Protein AF-A0A0S7ENN6-F1 (afdb_monomer)

InterPro domains:
  IPR000433 Zinc finger, ZZ-type [PF00569] (109-145)
  IPR000433 Zinc finger, ZZ-type [PS01357] (112-139)
  IPR000433 Zinc finger, ZZ-type [PS50135] (107-148)
  IPR000433 Zinc finger, ZZ-type [SM00291] (106-148)
  IPR011992 EF-hand domain pair [SSF47473] (12-105)
  IPR015154 EF-hand domain, type 2 [PF09069] (13-101)
  IPR043145 Zinc finger, ZZ-type superfamily [G3DSA:3.30.60.90] (100-148)
  IPR050774 KCMF1 and Dystrophin [PTHR12268] (1-147)

Organism: NCBI:txid188132

Solvent-accessible surface area (backbone atoms only — not comparable to full-atom values): 8674 Å² total; per-residue (Å²): 110,72,61,58,53,46,70,70,47,97,65,58,67,69,60,36,49,51,54,45,45,68,73,24,34,50,97,86,53,37,56,37,64,71,48,47,46,54,47,44,60,56,57,24,47,58,49,33,76,72,72,38,30,94,74,25,40,74,52,101,52,50,63,51,68,61,43,70,92,62,88,76,44,39,68,66,60,50,49,54,44,68,67,34,91,80,30,39,70,60,55,43,62,57,64,46,53,52,51,50,64,70,27,52,84,38,76,41,95,44,60,21,69,77,85,61,40,68,50,33,57,32,55,75,47,67,50,92,82,51,85,90,42,31,30,32,44,70,47,47,76,71,61,60,74,78,63,131

Foldseek 3Di:
DVLQCLLPDLDDPLVSLVVLQVQQDDPVQWGDLVSVLVVLQVNLVVCVVVVNCVFQNDDPCQSCQQPPPDPTDGSVNSCCQCVDVQHRRNNNVSVVVSLQVVQQAPKDQPAAPPPRDRIEGGDKADDPPDDRHIHHPVCVVVPVVPDD

pLDDT: mean 92.54, std 7.33, range [54.19, 98.0]

Mean predicted aligned error: 4.66 Å

Secondary structure (DSSP, 8-state):
-HHHHHHHSSS-HHHHHHHHHHHHB-TTS-B-HHHHHHHHHHHTHHHHHTT-HHHH---TTHHHHHSTT-S---HHHHHHHHTSSSPPGGGTHHHHHHHHHHHTT-EE----TTT--S-EES-EEE-SSSSS-EEEHHHHHTTGGG--

Sequence (148 aa):
MKAMLATMCGGKIVDKLRYVFSQISDSSGLMVFAKFDQFLREVLKLPTAVFEGPSFGYTEHSVRMCFPQQKKIMLNTFLDVLMADPPPQCLVWLPLMHRLANVENVFHPVECSYCRSESMMGFRYRCQQCHGYQLCQSCFWRGHANGP

Radius of gyration: 18.62 Å; Cα contacts (8 Å, |Δi|>4): 177; chains: 1; bounding box: 48×32×46 Å

Structure (mmCIF, N/CA/C/O backbone):
data_AF-A0A0S7ENN6-F1
#
_entry.id   AF-A0A0S7ENN6-F1
#
loop_
_atom_site.group_PDB
_atom_site.id
_atom_site.type_symbol
_atom_site.label_atom_id
_atom_site.label_alt_id
_atom_site.label_comp_id
_atom_site.label_asym_id
_atom_site.label_entity_id
_atom_site.label_seq_id
_atom_site.pdbx_PDB_ins_code
_atom_site.Cartn_x
_atom_site.Cartn_y
_atom_site.Cartn_z
_atom_site.occupancy
_atom_site.B_iso_or_equiv
_atom_site.auth_seq_id
_atom_site.auth_comp_id
_atom_site.auth_asym_id
_atom_site.auth_atom_id
_atom_site.pdbx_PDB_model_num
ATOM 1 N N . MET A 1 1 ? -6.404 -14.641 11.410 1.00 54.62 1 MET A N 1
ATOM 2 C CA . MET A 1 1 ? -6.255 -15.503 10.211 1.00 54.62 1 MET A CA 1
ATOM 3 C C . MET A 1 1 ? -7.164 -15.083 9.047 1.00 54.62 1 MET A C 1
ATOM 5 O O . MET A 1 1 ? -6.630 -14.749 8.001 1.00 54.62 1 MET A O 1
ATOM 9 N N . LYS A 1 2 ? -8.500 -15.003 9.204 1.00 67.69 2 LYS A N 1
ATOM 10 C CA . LYS A 1 2 ? -9.419 -14.626 8.100 1.00 67.69 2 LYS A CA 1
ATOM 11 C C . LYS A 1 2 ? -9.151 -13.240 7.483 1.00 67.69 2 LYS A C 1
ATOM 13 O O . LYS A 1 2 ? -9.133 -13.119 6.266 1.00 67.69 2 LYS A O 1
ATOM 18 N N . ALA A 1 3 ? -8.904 -12.214 8.304 1.00 68.19 3 ALA A N 1
ATOM 19 C CA . ALA A 1 3 ? -8.592 -10.865 7.813 1.00 68.19 3 ALA A CA 1
ATOM 20 C C . ALA A 1 3 ? -7.256 -10.805 7.045 1.00 68.19 3 ALA A C 1
ATOM 22 O O . ALA A 1 3 ? -7.165 -10.113 6.044 1.00 68.19 3 ALA A O 1
ATOM 23 N N . MET A 1 4 ? -6.257 -11.596 7.452 1.00 75.38 4 MET A N 1
ATOM 24 C CA . MET A 1 4 ? -4.943 -11.654 6.794 1.00 75.38 4 MET A CA 1
ATOM 25 C C . MET A 1 4 ? -5.024 -12.233 5.382 1.00 75.38 4 MET A C 1
ATOM 27 O O . MET A 1 4 ? -4.455 -11.677 4.448 1.00 75.38 4 MET A O 1
ATOM 31 N N . LEU A 1 5 ? -5.770 -13.329 5.216 1.00 75.62 5 LEU A N 1
ATOM 32 C CA . LEU A 1 5 ? -5.996 -13.934 3.902 1.00 75.62 5 LEU A CA 1
ATOM 33 C C . LEU A 1 5 ? -6.786 -12.990 2.986 1.00 75.62 5 LEU A C 1
ATOM 35 O O . LEU A 1 5 ? -6.486 -12.891 1.799 1.00 75.62 5 LEU A O 1
ATOM 39 N N . ALA A 1 6 ? -7.750 -12.249 3.540 1.00 80.56 6 ALA A N 1
ATOM 40 C CA . ALA A 1 6 ? -8.492 -11.243 2.786 1.00 80.56 6 ALA A CA 1
ATOM 41 C C . ALA A 1 6 ? -7.598 -10.083 2.315 1.00 80.56 6 ALA A C 1
ATOM 43 O O . ALA A 1 6 ? -7.751 -9.618 1.188 1.00 80.56 6 ALA A O 1
ATOM 44 N N . THR A 1 7 ? -6.623 -9.654 3.122 1.00 81.50 7 THR A N 1
ATOM 45 C CA . THR A 1 7 ? -5.651 -8.621 2.730 1.00 81.50 7 THR A CA 1
ATOM 46 C C . THR A 1 7 ? -4.869 -9.017 1.466 1.00 81.50 7 THR A C 1
ATOM 48 O O . THR A 1 7 ? -4.664 -8.187 0.575 1.00 81.50 7 THR A O 1
ATOM 51 N N . MET A 1 8 ? -4.495 -10.296 1.338 1.00 82.50 8 MET A N 1
ATOM 52 C CA . MET A 1 8 ? -3.633 -10.790 0.253 1.00 82.50 8 MET A CA 1
ATOM 53 C C . MET A 1 8 ? -4.370 -11.427 -0.938 1.00 82.50 8 MET A C 1
ATOM 55 O O . MET A 1 8 ? -3.718 -11.881 -1.872 1.00 82.50 8 MET A O 1
ATOM 59 N N . CYS A 1 9 ? -5.705 -11.478 -0.951 1.00 87.38 9 CYS A N 1
ATOM 60 C CA . CYS A 1 9 ? -6.435 -12.111 -2.058 1.00 87.38 9 CYS A CA 1
ATOM 61 C C . CYS A 1 9 ? -6.373 -11.287 -3.366 1.00 87.38 9 CYS A C 1
ATOM 63 O O . CYS A 1 9 ? -5.983 -10.125 -3.359 1.00 87.38 9 CYS A O 1
ATOM 65 N N . GLY A 1 10 ? -6.802 -11.842 -4.502 1.00 85.56 10 GLY A N 1
ATOM 66 C CA . GLY A 1 10 ? -6.841 -11.129 -5.794 1.00 85.56 10 GLY A CA 1
ATOM 67 C C . GLY A 1 10 ? -8.003 -10.134 -5.972 1.00 85.56 10 GLY A C 1
ATOM 68 O O . GLY A 1 10 ? -8.270 -9.703 -7.087 1.00 85.56 10 GLY A O 1
ATOM 69 N N . GLY A 1 11 ? -8.751 -9.811 -4.910 1.00 88.69 11 GLY A N 1
ATOM 70 C CA . GLY A 1 11 ? -9.912 -8.913 -4.982 1.00 88.69 11 GLY A CA 1
ATOM 71 C C . GLY A 1 11 ? -9.545 -7.426 -5.054 1.00 88.69 11 GLY A C 1
ATOM 72 O O . GLY A 1 11 ? -8.439 -7.029 -4.683 1.00 88.69 11 GLY A O 1
ATOM 73 N N . LYS A 1 12 ? -10.507 -6.582 -5.455 1.00 91.88 12 LYS A N 1
ATOM 74 C CA . LYS A 1 12 ? -10.347 -5.118 -5.434 1.00 91.88 12 LYS A CA 1
ATOM 75 C C . LYS A 1 12 ? -10.034 -4.641 -4.015 1.00 91.88 12 LYS A C 1
ATOM 77 O O . LYS A 1 12 ? -10.683 -5.072 -3.061 1.00 91.88 12 LYS A O 1
ATOM 82 N N . ILE A 1 13 ? -9.103 -3.695 -3.879 1.00 92.69 13 ILE A N 1
ATOM 83 C CA . ILE A 1 13 ? -8.697 -3.158 -2.568 1.00 92.69 13 ILE A CA 1
ATOM 84 C C . ILE A 1 13 ? -9.883 -2.674 -1.723 1.00 92.69 13 ILE A C 1
ATOM 86 O O . ILE A 1 13 ? -9.958 -2.989 -0.540 1.00 92.69 13 ILE A O 1
ATOM 90 N N . VAL A 1 14 ? -10.856 -1.997 -2.336 1.00 94.38 14 VAL A N 1
ATOM 91 C CA . VAL A 1 14 ? -12.044 -1.482 -1.637 1.00 94.38 14 VAL A CA 1
ATOM 92 C C . VAL A 1 14 ? -12.858 -2.612 -1.006 1.00 94.38 14 VAL A C 1
ATOM 94 O O . VAL A 1 14 ? -13.309 -2.493 0.130 1.00 94.38 14 VAL A O 1
ATOM 97 N N . ASP A 1 15 ? -13.015 -3.732 -1.708 1.00 94.50 15 ASP A N 1
ATOM 98 C CA . ASP A 1 15 ? -13.814 -4.861 -1.229 1.00 94.50 15 ASP A CA 1
ATOM 99 C C . ASP A 1 15 ? -13.097 -5.606 -0.098 1.00 94.50 15 ASP A C 1
ATOM 101 O O . ASP A 1 15 ? -13.726 -5.999 0.887 1.00 94.50 15 ASP A O 1
ATOM 105 N N . LYS A 1 16 ? -11.763 -5.698 -0.169 1.00 94.06 16 LYS A N 1
ATOM 106 C CA . LYS A 1 16 ? -10.940 -6.192 0.944 1.00 94.06 16 LYS A CA 1
ATOM 107 C C . LYS A 1 16 ? -11.105 -5.324 2.186 1.00 94.06 16 LYS A C 1
ATOM 109 O O . LYS A 1 16 ? -11.318 -5.850 3.274 1.00 94.06 16 LYS A O 1
ATOM 114 N N . LEU A 1 17 ? -11.032 -4.002 2.026 1.00 94.88 17 LEU A N 1
ATOM 115 C CA . LEU A 1 17 ? -11.173 -3.051 3.128 1.00 94.88 17 LEU A CA 1
ATOM 116 C C . LEU A 1 17 ? -12.582 -3.083 3.733 1.00 94.88 17 LEU A C 1
ATOM 118 O O . LEU A 1 17 ? -12.708 -3.064 4.955 1.00 94.88 17 LEU A O 1
ATOM 122 N N . ARG A 1 18 ? -13.633 -3.228 2.914 1.00 96.44 18 ARG A N 1
ATOM 123 C CA . ARG A 1 18 ? -15.008 -3.456 3.396 1.00 96.44 18 ARG A CA 1
ATOM 124 C C . ARG A 1 18 ? -15.120 -4.729 4.225 1.00 96.44 18 ARG A C 1
ATOM 126 O O . ARG A 1 18 ? -15.717 -4.705 5.298 1.00 96.44 18 ARG A O 1
ATOM 133 N N . TYR A 1 19 ? -14.525 -5.823 3.754 1.00 95.38 19 TYR A N 1
ATOM 134 C CA . TYR A 1 19 ? -14.504 -7.075 4.503 1.00 95.38 19 TYR A CA 1
ATOM 135 C C . TYR A 1 19 ? -13.734 -6.935 5.823 1.00 95.38 19 TYR A C 1
ATOM 137 O O . TYR A 1 19 ? -14.231 -7.355 6.863 1.00 95.38 19 TYR A O 1
ATOM 145 N N . VAL A 1 20 ? -12.555 -6.301 5.814 1.00 95.50 20 VAL A N 1
ATOM 146 C CA . VAL A 1 20 ? -11.795 -6.012 7.043 1.00 95.50 20 VAL A CA 1
ATOM 147 C C . VAL A 1 20 ? -12.647 -5.198 8.013 1.00 95.50 20 VAL A C 1
ATOM 149 O O . VAL A 1 20 ? -12.768 -5.598 9.171 1.00 95.50 20 VAL A O 1
ATOM 152 N N . PHE A 1 21 ? -13.290 -4.125 7.539 1.00 97.12 21 PHE A N 1
ATOM 153 C CA . PHE A 1 21 ? -14.174 -3.291 8.352 1.00 97.12 21 PHE A CA 1
ATOM 154 C C . PHE A 1 21 ? -15.288 -4.119 9.004 1.00 97.12 21 PHE A C 1
ATOM 156 O O . PHE A 1 21 ? -15.511 -4.000 10.205 1.00 97.12 21 PHE A O 1
ATOM 163 N N . SER A 1 22 ? -15.907 -5.036 8.252 1.00 96.25 22 SER A N 1
ATOM 164 C CA . SER A 1 22 ? -16.960 -5.923 8.764 1.00 96.25 22 SER A CA 1
ATOM 165 C C . SER A 1 22 ? -16.486 -6.859 9.885 1.00 96.25 22 SER A C 1
ATOM 167 O O . SER A 1 22 ? -17.304 -7.336 10.668 1.00 96.25 22 SER A O 1
ATOM 169 N N . GLN A 1 23 ? -15.184 -7.161 9.964 1.00 96.06 23 GLN A N 1
ATOM 170 C CA . GLN A 1 23 ? -14.612 -7.970 11.046 1.00 96.06 23 GLN A CA 1
ATOM 171 C C . GLN A 1 23 ? -14.276 -7.131 12.288 1.00 96.06 23 GLN A C 1
ATOM 173 O O . GLN A 1 23 ? -14.296 -7.648 13.409 1.00 96.06 23 GLN A O 1
ATOM 178 N N . ILE A 1 24 ? -13.957 -5.847 12.101 1.00 96.81 24 ILE A N 1
ATOM 179 C CA . ILE A 1 24 ? -13.504 -4.947 13.172 1.00 96.81 24 ILE A CA 1
ATOM 180 C C . ILE A 1 24 ? -14.596 -4.001 13.684 1.00 96.81 24 ILE A C 1
ATOM 182 O O . ILE A 1 24 ? -14.359 -3.312 14.673 1.00 96.81 24 ILE A O 1
ATOM 186 N N . SER A 1 25 ? -15.777 -3.966 13.068 1.00 97.69 25 SER A N 1
ATOM 187 C CA . SER A 1 25 ? -16.912 -3.176 13.544 1.00 97.69 25 SER A CA 1
ATOM 188 C C . SER A 1 25 ? -17.765 -3.919 14.582 1.00 97.69 25 SER A C 1
ATOM 190 O O . SER A 1 25 ? -17.629 -5.132 14.801 1.00 97.69 25 SER A O 1
ATOM 192 N N . ASP A 1 26 ? -18.622 -3.169 15.267 1.00 97.25 26 ASP A N 1
ATOM 193 C CA . ASP A 1 26 ? -19.712 -3.688 16.092 1.00 97.25 26 ASP A CA 1
ATOM 194 C C . ASP A 1 26 ? -21.044 -3.722 15.313 1.00 97.25 26 ASP A C 1
ATOM 196 O O . ASP A 1 26 ? -21.102 -3.404 14.122 1.00 97.25 26 ASP A O 1
ATOM 200 N N . SER A 1 27 ? -22.126 -4.124 15.985 1.00 96.25 27 SER A N 1
ATOM 201 C CA . SER A 1 27 ? -23.475 -4.184 15.408 1.00 96.25 27 SER A CA 1
ATOM 202 C C . SER A 1 27 ? -24.081 -2.812 15.092 1.00 96.25 27 SER A C 1
ATOM 204 O O . SER A 1 27 ? -25.083 -2.752 14.388 1.00 96.25 27 SER A O 1
ATOM 206 N N . SER A 1 28 ? -23.498 -1.720 15.598 1.00 96.38 28 SER A N 1
ATOM 207 C CA . SER A 1 28 ? -23.918 -0.344 15.297 1.00 96.38 28 SER A CA 1
ATOM 208 C C . SER A 1 28 ? -23.231 0.230 14.051 1.00 96.38 28 SER A C 1
ATOM 210 O O . SER A 1 28 ? -23.519 1.356 13.651 1.00 96.38 28 SER A O 1
ATOM 212 N N . GLY A 1 29 ? -22.330 -0.535 13.422 1.00 96.62 29 GLY A N 1
ATOM 213 C CA . GLY A 1 29 ? -21.575 -0.097 12.248 1.00 96.62 29 GLY A CA 1
ATOM 214 C C . GLY A 1 29 ? -20.391 0.813 12.582 1.00 96.62 29 GLY A C 1
ATOM 215 O O . GLY A 1 29 ? -19.831 1.442 11.680 1.00 96.62 29 GLY A O 1
ATOM 216 N N . LEU A 1 30 ? -19.991 0.879 13.856 1.00 98.00 30 LEU A N 1
ATOM 217 C CA . LEU A 1 30 ? -18.818 1.621 14.305 1.00 98.00 30 LEU A CA 1
ATOM 218 C C . LEU A 1 30 ? -17.615 0.692 14.440 1.00 98.00 30 LEU A C 1
ATOM 220 O O . LEU A 1 30 ? -17.726 -0.443 14.904 1.00 98.00 30 LEU A O 1
ATOM 224 N N . MET A 1 31 ? -16.441 1.178 14.044 1.00 97.75 31 MET A N 1
ATOM 225 C CA . MET A 1 31 ? -15.186 0.461 14.244 1.00 97.75 31 MET A CA 1
ATOM 226 C C . MET A 1 31 ? -14.875 0.309 15.736 1.00 97.75 31 MET A C 1
ATOM 228 O O . MET A 1 31 ? -14.845 1.286 16.485 1.00 97.75 31 MET A O 1
ATOM 232 N N . VAL A 1 32 ? -14.537 -0.908 16.151 1.00 97.38 32 VAL A N 1
ATOM 233 C CA . VAL A 1 32 ? -14.024 -1.193 17.490 1.00 97.38 32 VAL A CA 1
ATOM 234 C C . VAL A 1 32 ? -12.505 -1.037 17.467 1.00 97.38 32 VAL A C 1
ATOM 236 O O . VAL A 1 32 ? -11.794 -1.880 16.919 1.00 97.38 32 VAL A O 1
ATOM 239 N N . PHE A 1 33 ? -11.988 0.024 18.091 1.00 96.12 33 PHE A N 1
ATOM 240 C CA . PHE A 1 33 ? -10.553 0.343 18.079 1.00 96.12 33 PHE A CA 1
ATOM 241 C C . PHE A 1 33 ? -9.655 -0.803 18.560 1.00 96.12 33 PHE A C 1
ATOM 243 O O . PHE A 1 33 ? -8.608 -1.023 17.966 1.00 96.12 33 PHE A O 1
ATOM 250 N N . ALA A 1 34 ? -10.074 -1.580 19.563 1.00 95.88 34 ALA A N 1
ATOM 251 C CA . ALA A 1 34 ? -9.317 -2.748 20.020 1.00 95.88 34 ALA A CA 1
ATOM 252 C C . ALA A 1 34 ? -9.187 -3.836 18.934 1.00 95.88 34 ALA A C 1
ATOM 254 O O . ALA A 1 34 ? -8.133 -4.451 18.789 1.00 95.88 34 ALA A O 1
ATOM 255 N N . LYS A 1 35 ? -10.235 -4.046 18.122 1.00 97.00 35 LYS A N 1
ATOM 256 C CA . LYS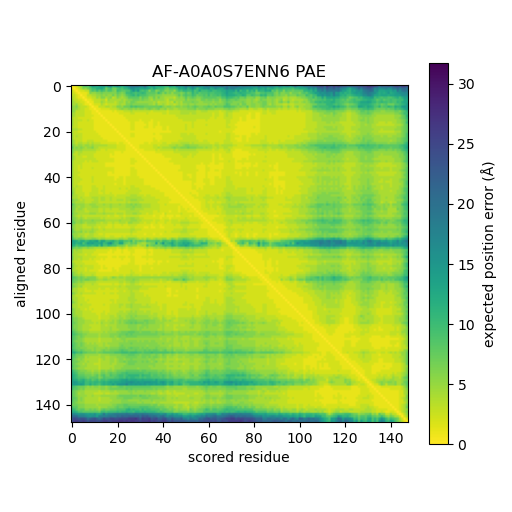 A 1 35 ? -10.185 -4.987 16.992 1.00 97.00 35 LYS A CA 1
ATOM 257 C C . LYS A 1 35 ? -9.318 -4.449 15.853 1.00 97.00 35 LYS A C 1
ATOM 259 O O . LYS A 1 35 ? -8.612 -5.223 15.213 1.00 97.00 35 LYS A O 1
ATOM 264 N N . PHE A 1 36 ? -9.356 -3.139 15.604 1.00 96.50 36 PHE A N 1
ATOM 265 C CA . PHE A 1 36 ? -8.477 -2.503 14.620 1.00 96.50 36 PHE A CA 1
ATOM 266 C C . PHE A 1 36 ? -7.004 -2.551 15.049 1.00 96.50 36 PHE A C 1
ATOM 268 O O . PHE A 1 36 ? -6.148 -2.866 14.230 1.00 96.50 36 PHE A O 1
ATOM 275 N N . ASP A 1 37 ? -6.712 -2.323 16.331 1.00 96.44 37 ASP A N 1
ATOM 276 C CA . ASP A 1 37 ? -5.369 -2.481 16.895 1.00 96.44 37 ASP A CA 1
ATOM 277 C C . ASP A 1 37 ? -4.837 -3.901 16.682 1.00 96.44 37 ASP A C 1
ATOM 279 O O . ASP A 1 37 ? -3.751 -4.092 16.135 1.00 96.44 37 ASP A O 1
ATOM 283 N N . GLN A 1 38 ? -5.652 -4.907 17.012 1.00 96.12 38 GLN A N 1
ATOM 284 C CA . GLN A 1 38 ? -5.315 -6.304 16.763 1.00 96.12 38 GLN A CA 1
ATOM 285 C C . GLN A 1 38 ? -5.102 -6.584 15.268 1.00 96.12 38 GLN A C 1
ATOM 287 O O . GLN A 1 38 ? -4.165 -7.290 14.902 1.00 96.12 38 GLN A O 1
ATOM 292 N N . PHE A 1 39 ? -5.936 -6.017 14.392 1.00 95.94 39 PHE A N 1
ATOM 293 C CA . PHE A 1 39 ? -5.738 -6.116 12.948 1.00 95.94 39 PHE A CA 1
ATOM 294 C C . PHE A 1 39 ? -4.386 -5.532 12.522 1.00 95.94 39 PHE A C 1
ATOM 296 O O . PHE A 1 39 ? -3.662 -6.203 11.791 1.00 95.94 39 PHE A O 1
ATOM 303 N N . LEU A 1 40 ? -4.010 -4.343 13.006 1.00 96.38 40 LEU A N 1
ATOM 304 C CA . LEU A 1 40 ? -2.710 -3.739 12.703 1.00 96.38 40 LEU A CA 1
ATOM 305 C C . LEU A 1 40 ? -1.552 -4.610 13.201 1.00 96.38 40 LEU A C 1
ATOM 307 O O . LEU A 1 40 ? -0.617 -4.870 12.446 1.00 96.38 40 LEU A O 1
ATOM 311 N N . ARG A 1 41 ? -1.631 -5.124 14.433 1.00 95.88 41 ARG A N 1
ATOM 312 C CA . ARG A 1 41 ? -0.609 -6.025 14.994 1.00 95.88 41 ARG A CA 1
ATOM 313 C C . ARG A 1 41 ? -0.386 -7.265 14.135 1.00 95.88 41 ARG A C 1
ATOM 315 O O . ARG A 1 41 ? 0.746 -7.719 14.023 1.00 95.88 41 ARG A O 1
ATOM 322 N N . GLU A 1 42 ? -1.434 -7.809 13.521 1.00 94.94 42 GLU A N 1
ATOM 323 C CA . GLU A 1 42 ? -1.307 -8.959 12.623 1.00 94.94 42 GLU A CA 1
ATOM 324 C C . GLU A 1 42 ? -0.857 -8.560 11.215 1.00 94.94 42 GLU A C 1
ATOM 326 O O . GLU A 1 42 ? 0.064 -9.168 10.672 1.00 94.94 42 GLU A O 1
ATOM 331 N N . VAL A 1 43 ? -1.469 -7.533 10.622 1.00 94.81 43 VAL A N 1
ATOM 332 C CA . VAL A 1 43 ? -1.230 -7.164 9.221 1.00 94.81 43 VAL A CA 1
ATOM 333 C C . VAL A 1 43 ? 0.184 -6.632 9.001 1.00 94.81 43 VAL A C 1
ATOM 335 O O . VAL A 1 43 ? 0.791 -6.925 7.974 1.00 94.81 43 VAL A O 1
ATOM 338 N N . LEU A 1 44 ? 0.750 -5.937 9.991 1.00 95.81 44 LEU A N 1
ATOM 339 C CA . LEU A 1 44 ? 2.104 -5.382 9.924 1.00 95.81 44 LEU A CA 1
ATOM 340 C C . LEU A 1 44 ? 3.202 -6.435 10.148 1.00 95.81 44 LEU A C 1
ATOM 342 O O . LEU A 1 44 ? 4.377 -6.163 9.891 1.00 95.81 44 LEU A O 1
ATOM 346 N N . LYS A 1 45 ? 2.848 -7.675 10.522 1.00 94.56 45 LYS A N 1
ATOM 347 C CA . LYS A 1 45 ? 3.795 -8.803 10.478 1.00 94.56 45 LYS A CA 1
ATOM 348 C C . LYS A 1 45 ? 4.198 -9.155 9.047 1.00 94.56 45 LYS A C 1
ATOM 350 O O . LYS A 1 45 ? 5.292 -9.669 8.862 1.00 94.56 45 LYS A O 1
ATOM 355 N N . LEU A 1 46 ? 3.359 -8.865 8.046 1.00 93.19 46 LEU A N 1
ATOM 356 C CA . LEU A 1 46 ? 3.661 -9.152 6.638 1.00 93.19 46 LEU A CA 1
ATOM 357 C C . LEU A 1 46 ? 4.864 -8.354 6.113 1.00 93.19 46 LEU A C 1
ATOM 359 O O . LEU A 1 46 ? 5.832 -8.992 5.708 1.00 93.19 46 LEU A O 1
ATOM 363 N N . PRO A 1 47 ? 4.879 -7.004 6.154 1.00 94.44 47 PRO A N 1
ATOM 364 C CA . PRO A 1 47 ? 6.073 -6.254 5.766 1.00 94.44 47 PRO A CA 1
ATOM 365 C C . PRO A 1 47 ? 7.265 -6.555 6.688 1.00 94.44 47 PRO A C 1
ATOM 367 O O . PRO A 1 47 ? 8.400 -6.646 6.231 1.00 94.44 47 PRO A O 1
ATOM 370 N N . THR A 1 48 ? 7.022 -6.802 7.980 1.00 94.88 48 THR A N 1
ATOM 371 C CA . THR A 1 48 ? 8.094 -7.176 8.918 1.00 94.88 48 THR A CA 1
ATOM 372 C C . THR A 1 48 ? 8.777 -8.491 8.523 1.00 94.88 48 THR A C 1
ATOM 374 O O . THR A 1 48 ? 9.995 -8.599 8.637 1.00 94.88 48 THR A O 1
ATOM 377 N N . ALA A 1 49 ? 8.027 -9.474 8.012 1.00 94.56 49 ALA A N 1
ATOM 378 C CA . ALA A 1 49 ? 8.562 -10.766 7.578 1.00 94.56 49 ALA A CA 1
ATOM 379 C C . ALA A 1 49 ? 9.493 -10.669 6.357 1.00 94.56 49 ALA A C 1
ATOM 381 O O . ALA A 1 49 ? 10.277 -11.584 6.122 1.00 94.56 49 ALA A O 1
ATOM 382 N N . VAL A 1 50 ? 9.432 -9.566 5.605 1.00 94.00 50 VAL A N 1
ATOM 383 C CA . VAL A 1 50 ? 10.340 -9.265 4.485 1.00 94.00 50 VAL A CA 1
ATOM 384 C C . VAL A 1 50 ? 11.355 -8.173 4.841 1.00 94.00 50 VAL A C 1
ATOM 386 O O . VAL A 1 50 ? 11.878 -7.503 3.962 1.00 94.00 50 VAL A O 1
ATOM 389 N N . PHE A 1 51 ? 11.649 -8.012 6.137 1.00 95.44 51 PHE A N 1
ATOM 390 C CA . PHE A 1 51 ? 12.628 -7.066 6.689 1.00 95.44 51 PHE A CA 1
ATOM 391 C C . PHE A 1 51 ? 12.292 -5.576 6.508 1.00 95.44 51 PHE A C 1
ATOM 393 O O . PHE A 1 51 ? 13.121 -4.720 6.798 1.00 95.44 51 PHE A O 1
ATOM 400 N N . GLU A 1 52 ? 11.045 -5.248 6.168 1.00 95.62 52 GLU A N 1
ATOM 401 C CA . GLU A 1 52 ? 10.551 -3.866 6.046 1.00 95.62 52 GLU A CA 1
A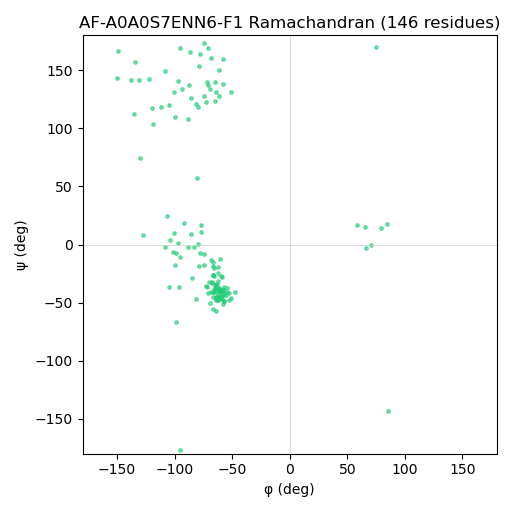TOM 402 C C . GLU A 1 52 ? 9.924 -3.347 7.362 1.00 95.62 52 GLU A C 1
ATOM 404 O O . GLU A 1 52 ? 9.165 -2.376 7.399 1.00 95.62 52 GLU A O 1
ATOM 409 N N . GLY A 1 53 ? 10.237 -4.008 8.483 1.00 93.62 53 GLY A N 1
ATOM 410 C CA . GLY A 1 53 ? 9.807 -3.622 9.831 1.00 93.62 53 GLY A CA 1
ATOM 411 C C . GLY A 1 53 ? 10.233 -2.206 10.256 1.00 93.62 53 GLY A C 1
ATOM 412 O O . GLY A 1 53 ? 9.415 -1.513 10.858 1.00 93.62 53 GLY A O 1
ATOM 413 N N . PRO A 1 54 ? 11.445 -1.714 9.925 1.00 94.12 54 PRO A N 1
ATOM 414 C CA . PRO A 1 54 ? 11.829 -0.332 10.224 1.00 94.12 54 PRO A CA 1
ATOM 415 C C . PRO A 1 54 ? 10.915 0.726 9.585 1.00 94.12 54 PRO A C 1
ATOM 417 O O . PRO A 1 54 ? 10.762 1.812 10.139 1.00 94.12 54 PRO A O 1
ATOM 420 N N . SER A 1 55 ? 10.290 0.413 8.445 1.00 92.75 55 SER A N 1
ATOM 421 C CA . SER A 1 55 ? 9.422 1.339 7.707 1.00 92.75 55 SER A CA 1
ATOM 422 C C . SER A 1 55 ? 7.935 1.161 8.017 1.00 92.75 55 SER A C 1
ATOM 424 O O . SER A 1 55 ? 7.203 2.152 8.062 1.00 92.75 55 SER A O 1
ATOM 426 N N . PHE A 1 56 ? 7.477 -0.078 8.230 1.00 94.75 56 PHE A N 1
ATOM 427 C CA . PHE A 1 56 ? 6.047 -0.406 8.361 1.00 94.75 56 PHE A CA 1
ATOM 428 C C . PHE A 1 56 ? 5.695 -1.200 9.625 1.00 94.75 56 PHE A C 1
ATOM 430 O O . PHE A 1 56 ? 4.572 -1.685 9.755 1.00 94.75 56 PHE A O 1
ATOM 437 N N . GLY A 1 57 ? 6.636 -1.371 10.551 1.00 94.12 57 GLY A N 1
ATOM 438 C CA . GLY A 1 57 ? 6.425 -2.114 11.788 1.00 94.12 57 GLY A CA 1
ATOM 439 C C . GLY A 1 57 ? 5.332 -1.505 12.665 1.00 94.12 57 GLY A C 1
ATOM 440 O O . GLY A 1 57 ? 5.090 -0.296 12.666 1.00 94.12 57 GLY A O 1
ATOM 441 N N . TYR A 1 58 ? 4.663 -2.361 13.436 1.00 96.62 58 TYR A N 1
ATOM 442 C CA . TYR A 1 58 ? 3.677 -1.911 14.411 1.00 96.62 58 TYR A CA 1
ATOM 443 C C . TYR A 1 58 ? 4.337 -1.086 15.524 1.00 96.62 58 TYR A C 1
ATOM 445 O O . TYR A 1 58 ? 5.386 -1.450 16.054 1.00 96.62 58 TYR A O 1
ATOM 453 N N . THR A 1 59 ? 3.659 -0.016 15.934 1.00 95.38 59 THR A N 1
ATOM 454 C CA . THR A 1 59 ? 3.988 0.787 17.117 1.00 95.38 59 THR A CA 1
ATOM 455 C C . THR A 1 59 ? 2.727 1.066 17.929 1.00 95.38 59 THR A C 1
ATOM 457 O O . THR A 1 59 ? 1.630 1.125 17.375 1.00 95.38 59 THR A O 1
ATOM 460 N N . GLU A 1 60 ? 2.877 1.361 19.221 1.00 92.25 60 GLU A N 1
ATOM 461 C CA . GLU A 1 60 ? 1.760 1.731 20.114 1.00 92.25 60 GLU A CA 1
ATOM 462 C C . GLU A 1 60 ? 1.003 3.002 19.659 1.00 92.25 60 GLU A C 1
ATOM 464 O O . GLU A 1 60 ? -0.090 3.313 20.132 1.00 92.25 60 GLU A O 1
ATOM 469 N N . HIS A 1 61 ? 1.556 3.752 18.700 1.00 92.94 61 HIS A N 1
ATOM 470 C CA . HIS A 1 61 ? 0.924 4.928 18.106 1.00 92.94 61 HIS A CA 1
ATOM 471 C C . HIS A 1 61 ? 0.238 4.649 16.762 1.00 92.94 61 HIS A C 1
ATOM 473 O O . HIS A 1 61 ? -0.470 5.524 16.266 1.00 92.94 61 HIS A O 1
ATOM 479 N N . SER A 1 62 ? 0.381 3.451 16.184 1.00 94.38 62 SER A N 1
ATOM 480 C CA . SER A 1 62 ? -0.094 3.128 14.827 1.00 94.38 62 SER A CA 1
ATOM 481 C C . SER A 1 62 ? -1.595 3.375 14.641 1.00 94.38 62 SER A C 1
ATOM 483 O O . SER A 1 62 ? -2.007 3.969 13.645 1.00 94.38 62 SER A O 1
ATOM 485 N N . VAL A 1 63 ? -2.416 3.017 15.634 1.00 94.75 63 VAL A N 1
ATOM 486 C CA . VAL A 1 63 ? -3.864 3.293 15.617 1.00 94.75 63 VAL A CA 1
ATOM 487 C C . VAL A 1 63 ? -4.150 4.797 15.588 1.00 94.75 63 VAL A C 1
ATOM 489 O O . VAL A 1 63 ? -4.957 5.261 14.783 1.00 94.75 63 VAL A O 1
ATOM 492 N N . ARG A 1 64 ? -3.470 5.569 16.446 1.00 93.06 64 ARG A N 1
ATOM 493 C CA . ARG A 1 64 ? -3.657 7.026 16.550 1.00 93.06 64 ARG A CA 1
ATOM 494 C C . ARG A 1 64 ? -3.167 7.763 15.306 1.00 93.06 64 ARG A C 1
ATOM 496 O O . ARG A 1 64 ? -3.741 8.788 14.965 1.00 93.06 64 ARG A O 1
ATOM 503 N N . MET A 1 65 ? -2.134 7.246 14.644 1.00 92.81 65 MET A N 1
ATOM 504 C CA . MET A 1 65 ? -1.623 7.796 13.385 1.00 92.81 65 MET A CA 1
ATOM 505 C C . MET A 1 65 ? -2.592 7.573 12.220 1.00 92.81 65 MET A C 1
ATOM 507 O O . MET A 1 65 ? -2.680 8.428 11.348 1.00 92.81 65 MET A O 1
ATOM 511 N N . CYS A 1 66 ? -3.350 6.470 12.214 1.00 94.81 66 CYS A N 1
ATOM 512 C CA . CYS A 1 66 ? -4.389 6.252 11.203 1.00 94.81 66 CYS A CA 1
ATOM 513 C C . CYS A 1 66 ? -5.592 7.184 11.413 1.00 94.81 66 CYS A C 1
ATOM 515 O O . CYS A 1 66 ? -6.122 7.729 10.453 1.00 94.81 66 CYS A O 1
ATOM 517 N N . PHE A 1 67 ? -6.021 7.377 12.663 1.00 94.94 67 PHE A N 1
ATOM 518 C CA . PHE A 1 67 ? -7.226 8.145 12.993 1.00 94.94 67 PHE A CA 1
ATOM 519 C C . PHE A 1 67 ? -6.940 9.196 14.078 1.00 94.94 67 PHE A C 1
ATOM 521 O O . PHE A 1 67 ? -7.337 9.018 15.237 1.00 94.94 67 PHE A O 1
ATOM 528 N N . PRO A 1 68 ? -6.251 10.303 13.742 1.00 88.19 68 PRO A N 1
ATOM 529 C CA . PRO A 1 68 ? -5.966 11.354 14.706 1.00 88.19 68 PRO A CA 1
ATOM 530 C C . PRO A 1 68 ? -7.276 12.004 15.167 1.00 88.19 68 PRO A C 1
ATOM 532 O O . PRO A 1 68 ? -8.063 12.497 14.366 1.00 88.19 68 PRO A O 1
ATOM 535 N N . GLN A 1 69 ? -7.515 11.996 16.481 1.00 82.81 69 GLN A N 1
ATOM 536 C CA . GLN A 1 69 ? -8.636 12.673 17.158 1.00 82.81 69 GLN A CA 1
ATOM 537 C C . GLN A 1 69 ? -10.054 12.144 16.860 1.00 82.81 69 GLN A C 1
ATOM 539 O O . GLN A 1 69 ? -11.013 12.595 17.492 1.00 82.81 69 GLN A O 1
ATOM 544 N N . GLN A 1 70 ? -10.221 11.153 15.983 1.00 82.69 70 GLN A N 1
ATOM 545 C CA . GLN A 1 70 ? -11.537 10.597 15.685 1.00 82.69 70 GLN A CA 1
ATOM 546 C C . GLN A 1 70 ? -11.938 9.496 16.670 1.00 82.69 70 GLN A C 1
ATOM 548 O O . GLN A 1 70 ? -11.226 8.517 16.866 1.00 82.69 70 GLN A O 1
ATOM 553 N N . LYS A 1 71 ? -13.119 9.648 17.281 1.00 84.62 71 LYS A N 1
ATOM 554 C CA . LYS A 1 71 ? -13.659 8.695 18.269 1.00 84.62 71 LYS A CA 1
ATOM 555 C C . LYS A 1 71 ? -14.687 7.719 17.696 1.00 84.62 71 LYS A C 1
ATOM 557 O O . LYS A 1 71 ? -14.986 6.717 18.336 1.00 84.62 71 LYS A O 1
ATOM 562 N N . LYS A 1 72 ? -15.257 8.018 16.527 1.00 94.25 72 LYS A N 1
ATOM 563 C CA . LYS A 1 72 ? -16.286 7.206 15.867 1.00 94.25 72 LYS A CA 1
ATOM 564 C C . LYS A 1 72 ? -15.937 7.085 14.391 1.00 94.25 72 LYS A C 1
ATOM 566 O O . LYS A 1 72 ? -15.983 8.084 13.683 1.00 94.25 72 LYS A O 1
ATOM 571 N N . ILE A 1 73 ? -15.589 5.878 13.954 1.00 97.62 73 ILE A N 1
ATOM 572 C CA . ILE A 1 73 ? -15.226 5.590 12.564 1.00 97.62 73 ILE A CA 1
ATOM 573 C C . ILE A 1 73 ? -16.310 4.704 11.959 1.00 97.62 73 ILE A C 1
ATOM 575 O O . ILE A 1 73 ? -16.530 3.589 12.431 1.00 97.62 73 ILE A O 1
ATOM 579 N N . MET A 1 74 ? -16.973 5.208 10.921 1.00 97.75 74 MET A N 1
ATOM 580 C CA . MET A 1 74 ? -17.879 4.431 10.071 1.00 97.75 74 MET A CA 1
ATOM 581 C C . MET A 1 74 ? -17.132 3.922 8.836 1.00 97.75 74 MET A C 1
ATOM 583 O O . MET A 1 74 ? -16.024 4.375 8.544 1.00 97.75 74 MET A O 1
ATOM 587 N N . LEU A 1 75 ? -17.758 3.017 8.080 1.00 97.88 75 LEU A N 1
ATOM 588 C CA . LEU A 1 75 ? -17.147 2.395 6.903 1.00 97.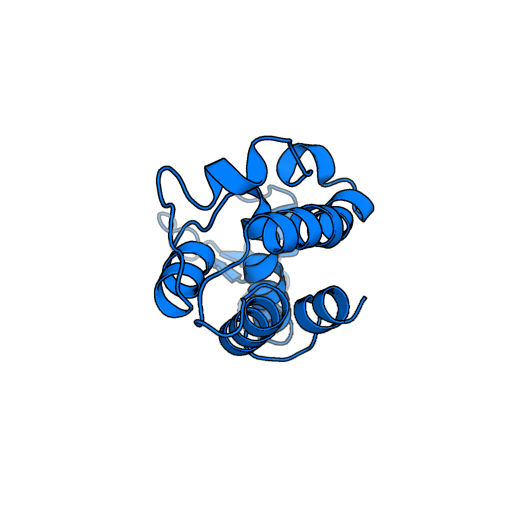88 75 LEU A CA 1
ATOM 589 C C . LEU A 1 75 ? -16.588 3.419 5.907 1.00 97.88 75 LEU A C 1
ATOM 591 O O . LEU A 1 75 ? -15.455 3.273 5.467 1.00 97.88 75 LEU A O 1
ATOM 595 N N . ASN A 1 76 ? -17.356 4.455 5.563 1.00 97.00 76 ASN A N 1
ATOM 596 C CA . ASN A 1 76 ? -16.910 5.439 4.573 1.00 97.00 76 ASN A CA 1
ATOM 597 C C . ASN A 1 76 ? -15.675 6.196 5.067 1.00 97.00 76 ASN A C 1
ATOM 599 O O . ASN A 1 76 ? -14.678 6.228 4.366 1.00 97.00 76 ASN A O 1
ATOM 603 N N . THR A 1 77 ? -15.677 6.661 6.319 1.00 96.75 77 THR A N 1
ATOM 60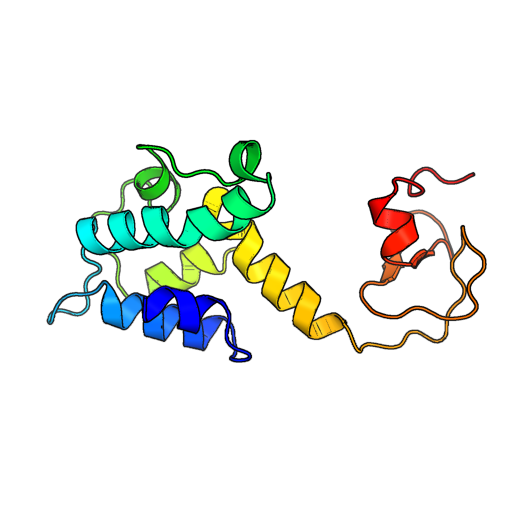4 C CA . THR A 1 77 ? -14.512 7.319 6.928 1.00 96.75 77 THR A CA 1
ATOM 605 C C . THR A 1 77 ? -13.286 6.406 6.977 1.00 96.75 77 THR A C 1
ATOM 607 O O . THR A 1 77 ? -12.167 6.856 6.753 1.00 96.75 77 THR A O 1
ATOM 610 N N . PHE A 1 78 ? -13.480 5.113 7.251 1.00 97.12 78 PHE A N 1
ATOM 611 C CA . PHE A 1 78 ? -12.404 4.125 7.198 1.00 97.12 78 PHE A CA 1
ATOM 612 C C . PHE A 1 78 ? -11.823 3.993 5.785 1.00 97.12 78 PHE A C 1
ATOM 614 O O . PHE A 1 78 ? -10.604 4.020 5.623 1.00 97.12 78 PHE A O 1
ATOM 621 N N . LEU A 1 79 ? -12.680 3.872 4.767 1.00 96.69 79 LEU A N 1
ATOM 622 C CA . LEU A 1 79 ? -12.251 3.783 3.371 1.00 96.69 79 LEU A CA 1
ATOM 623 C C . LEU A 1 79 ? -11.545 5.064 2.919 1.00 96.69 79 LEU A C 1
ATOM 625 O O . LEU A 1 79 ? -10.466 4.964 2.346 1.00 96.69 79 LEU A O 1
ATOM 629 N N . ASP A 1 80 ? -12.099 6.235 3.235 1.00 95.56 80 ASP A N 1
ATOM 630 C CA . ASP A 1 80 ? -11.529 7.538 2.878 1.00 95.56 80 ASP A CA 1
ATOM 631 C C . ASP A 1 80 ? -10.108 7.693 3.431 1.00 95.56 80 ASP A C 1
ATOM 633 O O . ASP A 1 80 ? -9.206 8.120 2.716 1.00 95.56 80 ASP A O 1
ATOM 637 N N . VAL A 1 81 ? -9.880 7.286 4.685 1.00 95.50 81 VAL A N 1
ATOM 638 C CA . VAL A 1 81 ? -8.551 7.342 5.311 1.00 95.50 81 VAL A CA 1
ATOM 639 C C . VAL A 1 81 ? -7.592 6.328 4.688 1.00 95.50 81 VAL A C 1
ATOM 641 O O . VAL A 1 81 ? -6.475 6.685 4.325 1.00 95.50 81 VAL A O 1
ATOM 644 N N . LEU A 1 82 ? -7.985 5.057 4.559 1.00 94.44 82 LEU A N 1
ATOM 645 C CA . LEU A 1 82 ? -7.074 4.007 4.078 1.00 94.44 82 LEU A CA 1
ATOM 646 C C . LEU A 1 82 ? -6.807 4.077 2.568 1.00 94.44 82 LEU A C 1
ATOM 648 O O . LEU A 1 82 ? -5.841 3.475 2.095 1.00 94.44 82 LEU A O 1
ATOM 652 N N . MET A 1 83 ? -7.654 4.781 1.819 1.00 93.31 83 MET A N 1
ATOM 653 C CA . MET A 1 83 ? -7.498 5.024 0.386 1.00 93.31 83 MET A CA 1
ATOM 654 C C . MET A 1 83 ? -7.024 6.443 0.054 1.00 93.31 83 MET A C 1
ATOM 656 O O . MET A 1 83 ? -6.932 6.772 -1.129 1.00 93.31 83 MET A O 1
ATOM 660 N N . ALA A 1 84 ? -6.726 7.272 1.059 1.00 93.81 84 ALA A N 1
ATOM 661 C CA . ALA A 1 84 ? -6.134 8.586 0.847 1.00 93.81 84 ALA A CA 1
ATOM 662 C C . ALA A 1 84 ? -4.802 8.482 0.084 1.00 93.81 84 ALA A C 1
ATOM 664 O O . ALA A 1 84 ? -4.154 7.433 0.073 1.00 93.81 84 ALA A O 1
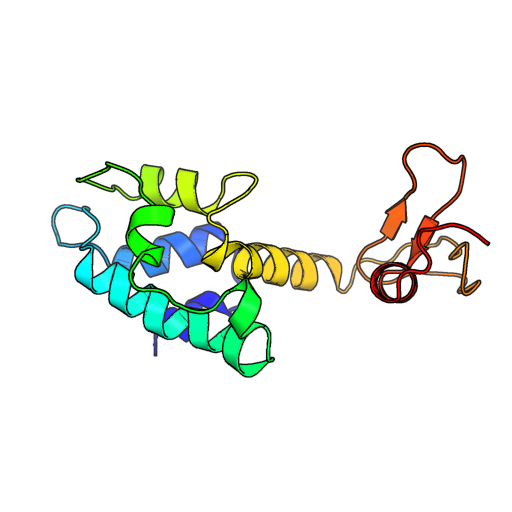ATOM 665 N N . ASP A 1 85 ? -4.383 9.588 -0.531 1.00 91.25 85 ASP A N 1
ATOM 666 C CA . ASP A 1 85 ? -3.077 9.705 -1.176 1.00 91.25 85 ASP A CA 1
ATOM 667 C C . ASP A 1 85 ? -2.257 10.823 -0.499 1.00 91.25 85 ASP A C 1
ATOM 669 O O . ASP A 1 85 ? -2.559 12.002 -0.710 1.00 91.25 85 ASP A O 1
ATOM 673 N N . PRO A 1 86 ? -1.258 10.493 0.347 1.00 89.25 86 PRO A N 1
ATOM 674 C CA . PRO A 1 86 ? -0.869 9.145 0.771 1.00 89.25 86 PRO A CA 1
ATOM 675 C C . PRO A 1 86 ? -1.788 8.564 1.872 1.00 89.25 86 PRO A C 1
ATOM 677 O O . PRO A 1 86 ? -2.346 9.314 2.678 1.00 89.25 86 PRO A O 1
ATOM 680 N N . PRO A 1 87 ? -1.908 7.225 1.971 1.00 93.38 87 PRO A N 1
ATOM 681 C CA . PRO A 1 87 ? -2.601 6.559 3.075 1.00 93.38 87 PRO A CA 1
ATOM 682 C C . PRO A 1 87 ? -1.743 6.601 4.357 1.00 93.38 87 PRO A C 1
ATOM 684 O O . PRO A 1 87 ? -0.571 6.988 4.299 1.00 93.38 87 PRO A O 1
ATOM 687 N N . PRO A 1 88 ? -2.258 6.150 5.521 1.00 94.88 88 PRO A N 1
ATOM 688 C CA . PRO A 1 88 ? -1.453 6.024 6.732 1.00 94.88 88 PRO A CA 1
ATOM 689 C C . PRO A 1 88 ? -0.156 5.247 6.483 1.00 94.88 88 PRO A C 1
ATOM 691 O O . PRO A 1 88 ? -0.180 4.154 5.914 1.00 94.88 88 PRO A O 1
ATOM 694 N N . GLN A 1 89 ? 0.970 5.795 6.948 1.00 92.75 89 GLN A N 1
ATOM 695 C CA . GLN A 1 89 ? 2.310 5.304 6.606 1.00 92.75 89 GLN A CA 1
ATOM 696 C C . GLN A 1 89 ? 2.505 3.810 6.892 1.00 92.75 89 GLN A C 1
ATOM 698 O O . GLN A 1 89 ? 3.076 3.099 6.073 1.00 92.75 89 GLN A O 1
ATOM 703 N N . CYS A 1 90 ? 1.991 3.297 8.013 1.00 94.06 90 CYS A N 1
ATOM 704 C CA . CYS A 1 90 ? 2.116 1.875 8.345 1.00 94.06 90 CYS A CA 1
ATOM 705 C C . CYS A 1 90 ? 1.350 0.952 7.379 1.00 94.06 90 CYS A C 1
ATOM 707 O O . CYS A 1 90 ? 1.668 -0.228 7.279 1.00 94.06 90 CYS A O 1
ATOM 709 N N . LEU A 1 91 ? 0.364 1.466 6.639 1.00 94.50 91 LEU A N 1
ATOM 710 C CA . LEU A 1 91 ? -0.471 0.699 5.715 1.00 94.50 91 LEU A CA 1
ATOM 711 C C . LEU A 1 91 ? -0.182 0.979 4.238 1.00 94.50 91 LEU A C 1
ATOM 713 O O . LEU A 1 91 ? -0.781 0.319 3.395 1.00 94.50 91 LEU A O 1
ATOM 717 N N . VAL A 1 92 ? 0.740 1.886 3.894 1.00 94.50 92 VAL A N 1
ATOM 718 C CA . VAL A 1 92 ? 1.042 2.254 2.493 1.00 94.50 92 VAL A CA 1
ATOM 719 C C . VAL A 1 92 ? 1.517 1.076 1.631 1.00 94.50 92 VAL A C 1
ATOM 721 O O . VAL A 1 92 ? 1.275 1.047 0.421 1.00 94.50 92 VAL A O 1
ATOM 724 N N . TRP A 1 93 ? 2.130 0.062 2.247 1.00 93.62 93 TRP A N 1
ATOM 725 C CA . TRP A 1 93 ? 2.557 -1.158 1.561 1.00 93.62 93 TRP A CA 1
ATOM 726 C C . TRP A 1 93 ? 1.371 -1.934 0.969 1.00 93.62 93 TRP A C 1
ATOM 728 O O . TRP A 1 93 ? 1.511 -2.557 -0.079 1.00 93.62 93 TRP A O 1
ATOM 738 N N . LEU A 1 94 ? 0.185 -1.877 1.582 1.00 92.19 94 LEU A N 1
ATOM 739 C CA . LEU A 1 94 ? -0.980 -2.639 1.135 1.00 92.19 94 LEU A CA 1
ATOM 740 C C . LEU A 1 94 ? -1.505 -2.182 -0.244 1.00 92.19 94 LEU A C 1
ATOM 742 O O . LEU A 1 94 ? -1.584 -3.012 -1.157 1.00 92.19 94 LEU A O 1
ATOM 746 N N . PRO A 1 95 ? -1.836 -0.892 -0.466 1.00 92.19 95 PRO A N 1
ATOM 747 C CA . PRO A 1 95 ? -2.187 -0.414 -1.797 1.00 92.19 95 PRO A CA 1
ATOM 748 C C . PRO A 1 95 ? -0.998 -0.478 -2.764 1.00 92.19 95 PRO A C 1
ATOM 750 O O . PRO A 1 95 ? -1.212 -0.636 -3.964 1.00 92.19 95 PRO A O 1
ATOM 753 N N . LEU A 1 96 ? 0.252 -0.398 -2.291 1.00 91.25 96 LEU A N 1
ATOM 754 C CA . LEU A 1 96 ? 1.422 -0.618 -3.146 1.00 91.25 96 LEU A CA 1
ATOM 755 C C . LEU A 1 96 ? 1.467 -2.052 -3.696 1.00 91.25 96 LEU A C 1
ATOM 757 O O . LEU A 1 96 ? 1.587 -2.217 -4.907 1.00 91.25 96 LEU A O 1
ATOM 761 N N . MET A 1 97 ? 1.280 -3.069 -2.852 1.00 91.38 97 MET A N 1
ATOM 762 C CA . MET A 1 97 ? 1.220 -4.474 -3.274 1.00 91.38 97 MET A CA 1
ATOM 763 C C . MET A 1 97 ? 0.083 -4.728 -4.264 1.00 91.38 97 MET A C 1
ATOM 765 O O . MET A 1 97 ? 0.268 -5.432 -5.254 1.00 91.38 97 MET A O 1
ATOM 769 N N . HIS A 1 98 ? -1.082 -4.111 -4.054 1.00 92.00 98 HIS A N 1
ATOM 770 C CA . HIS A 1 98 ? -2.179 -4.202 -5.018 1.00 92.00 98 HIS A CA 1
ATOM 771 C C . HIS A 1 98 ? -1.818 -3.551 -6.361 1.00 92.00 98 HIS A C 1
ATOM 773 O O . HIS A 1 98 ? -2.163 -4.078 -7.418 1.00 92.00 98 HIS A O 1
ATOM 779 N N . ARG A 1 99 ? -1.133 -2.401 -6.352 1.00 91.75 99 ARG A N 1
ATOM 780 C CA . ARG A 1 99 ? -0.679 -1.756 -7.591 1.00 91.75 99 ARG A CA 1
ATOM 781 C C . ARG A 1 99 ? 0.365 -2.606 -8.315 1.00 91.75 99 ARG A C 1
ATOM 783 O O . ARG A 1 99 ? 0.257 -2.740 -9.525 1.00 91.75 99 ARG A O 1
ATOM 790 N N . LEU A 1 100 ? 1.303 -3.213 -7.584 1.00 92.44 100 LEU A N 1
ATOM 791 C CA . LEU A 1 100 ? 2.299 -4.142 -8.128 1.00 92.44 100 LEU A CA 1
ATOM 792 C C . LEU A 1 100 ? 1.639 -5.331 -8.831 1.00 92.44 100 LEU A C 1
ATOM 794 O O . LEU A 1 100 ? 1.928 -5.578 -9.997 1.00 92.44 100 LEU A O 1
ATOM 798 N N . ALA A 1 101 ? 0.698 -6.000 -8.161 1.00 92.19 101 ALA A N 1
ATOM 799 C CA . ALA A 1 101 ? -0.040 -7.121 -8.743 1.00 92.19 101 ALA A CA 1
ATOM 800 C C . ALA A 1 101 ? -0.847 -6.707 -9.988 1.00 92.19 101 ALA A C 1
ATOM 802 O O . ALA A 1 101 ? -0.885 -7.429 -10.979 1.00 92.19 101 ALA A O 1
ATOM 803 N N . ASN A 1 102 ? -1.460 -5.518 -9.972 1.00 91.44 102 ASN A N 1
ATOM 804 C CA . ASN A 1 102 ? -2.229 -5.017 -11.114 1.00 91.44 102 ASN A CA 1
ATOM 805 C C . ASN A 1 102 ? -1.374 -4.778 -12.364 1.00 91.44 102 ASN A C 1
ATOM 807 O O . ASN A 1 102 ? -1.881 -4.922 -13.475 1.00 91.44 102 ASN A O 1
ATOM 811 N N . VAL A 1 103 ? -0.121 -4.346 -12.195 1.00 94.31 103 VAL A N 1
ATOM 812 C CA . VAL A 1 10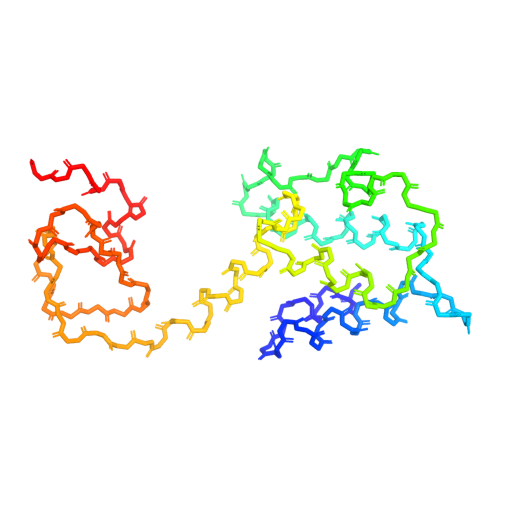3 ? 0.749 -4.003 -13.329 1.00 94.31 103 VAL A CA 1
ATOM 813 C C . VAL A 1 103 ? 1.661 -5.143 -13.758 1.00 94.31 103 VAL A C 1
ATOM 815 O O . VAL A 1 103 ? 2.258 -5.036 -14.821 1.00 94.31 103 VAL A O 1
ATOM 818 N N . GLU A 1 104 ? 1.764 -6.222 -12.979 1.00 93.56 104 GLU A N 1
ATOM 819 C CA . GLU A 1 104 ? 2.704 -7.332 -13.198 1.00 93.56 104 GLU A CA 1
ATOM 820 C C . GLU A 1 104 ? 2.710 -7.846 -14.647 1.00 93.56 104 GLU A C 1
ATOM 822 O O . GLU A 1 104 ? 3.771 -8.060 -15.227 1.00 93.56 104 GLU A O 1
ATOM 827 N N . ASN A 1 105 ? 1.527 -7.952 -15.258 1.00 94.69 105 ASN A N 1
ATOM 828 C CA . ASN A 1 105 ? 1.346 -8.456 -16.621 1.00 94.69 105 ASN A CA 1
ATOM 829 C C . ASN A 1 105 ? 1.156 -7.353 -17.680 1.00 94.69 105 ASN A C 1
ATOM 831 O O . ASN A 1 105 ? 0.789 -7.642 -18.819 1.00 94.69 105 ASN A O 1
ATOM 835 N N . VAL A 1 106 ? 1.370 -6.083 -17.328 1.00 96.94 106 VAL A N 1
ATOM 836 C CA . VAL A 1 106 ? 1.259 -4.963 -18.272 1.00 96.94 106 VAL A CA 1
ATOM 837 C C . VAL A 1 106 ? 2.531 -4.882 -19.107 1.00 96.94 106 VAL A C 1
ATOM 839 O O . VAL A 1 106 ? 3.614 -4.644 -18.576 1.00 96.94 106 VAL A O 1
ATOM 842 N N . PHE A 1 107 ? 2.369 -5.043 -20.419 1.00 97.44 107 PHE A N 1
ATOM 843 C CA . PHE A 1 107 ? 3.441 -4.971 -21.404 1.00 97.44 107 PHE A CA 1
ATOM 844 C C . PHE A 1 107 ? 3.570 -3.565 -21.997 1.00 97.44 107 PHE A C 1
ATOM 846 O O . PHE A 1 107 ? 2.583 -2.969 -22.435 1.00 97.44 107 PHE A O 1
ATOM 853 N N . HIS A 1 108 ? 4.802 -3.064 -22.075 1.00 97.38 108 HIS A N 1
ATOM 854 C CA . HIS A 1 108 ? 5.140 -1.813 -22.750 1.00 97.38 108 HIS A CA 1
ATOM 855 C C . HIS A 1 108 ? 6.140 -2.094 -23.884 1.00 97.38 108 HIS A C 1
ATOM 857 O O . HIS A 1 108 ? 7.265 -2.511 -23.591 1.00 97.38 108 HIS A O 1
ATOM 863 N N . PRO A 1 109 ? 5.787 -1.831 -25.159 1.00 97.25 109 PRO A N 1
ATOM 864 C CA . PRO A 1 109 ? 6.673 -2.025 -26.312 1.00 97.25 109 PRO A CA 1
ATOM 865 C C . PRO A 1 109 ? 7.647 -0.847 -26.456 1.00 97.25 109 PRO A C 1
ATOM 867 O O . PRO A 1 109 ? 7.630 -0.120 -27.449 1.00 97.25 109 PRO A O 1
ATOM 870 N N . VAL A 1 110 ? 8.422 -0.574 -25.408 1.00 96.12 110 VAL A N 1
ATOM 871 C CA . VAL A 1 110 ? 9.349 0.558 -25.365 1.00 96.12 110 VAL A CA 1
ATOM 872 C C . VAL A 1 110 ? 10.674 0.152 -24.731 1.00 96.12 110 VAL A C 1
ATOM 874 O O . VAL A 1 110 ? 10.698 -0.566 -23.732 1.00 96.12 110 VAL A O 1
ATOM 877 N N . GLU A 1 111 ? 11.771 0.674 -25.279 1.00 97.19 111 GLU A N 1
ATOM 878 C CA . GLU A 1 111 ? 13.115 0.375 -24.791 1.00 97.19 111 GLU A CA 1
ATOM 879 C C . GLU A 1 111 ? 13.398 1.050 -23.437 1.00 97.19 111 GLU A C 1
ATOM 881 O O . GLU A 1 111 ? 13.047 2.217 -23.212 1.00 97.19 111 GLU A O 1
ATOM 886 N N . CYS A 1 112 ? 14.070 0.328 -22.536 1.00 97.12 112 CYS A N 1
ATOM 887 C CA . CYS A 1 112 ? 14.655 0.897 -21.323 1.00 97.12 112 CYS A CA 1
ATOM 888 C C . CYS A 1 112 ? 15.891 1.741 -21.633 1.00 97.12 112 CYS A C 1
ATOM 890 O O . CYS A 1 112 ? 16.891 1.218 -22.121 1.00 97.12 112 CYS A O 1
ATOM 892 N N . SER A 1 113 ? 15.880 3.015 -21.230 1.00 95.88 113 SER A N 1
ATOM 893 C CA . SER A 1 113 ? 16.999 3.938 -21.452 1.00 95.88 113 SER A CA 1
ATOM 894 C C . SER A 1 113 ? 18.303 3.515 -20.758 1.00 95.88 113 SER A C 1
ATOM 896 O O . SER A 1 113 ? 19.362 3.994 -21.149 1.00 95.88 113 SER A O 1
ATOM 898 N N . TYR A 1 114 ? 18.243 2.633 -19.748 1.00 95.88 114 TYR A N 1
ATOM 899 C CA . TYR A 1 114 ? 19.425 2.115 -19.046 1.00 95.88 114 TYR A CA 1
ATOM 900 C C . TYR A 1 114 ? 19.856 0.729 -19.548 1.00 95.88 114 TYR A C 1
ATOM 902 O O . TYR A 1 114 ? 20.915 0.598 -20.150 1.00 95.88 114 TYR A O 1
ATOM 910 N N . CYS A 1 115 ? 19.048 -0.317 -19.325 1.00 96.31 115 CYS A N 1
ATOM 911 C CA . CYS A 1 115 ? 19.449 -1.693 -19.653 1.00 96.31 115 CYS A CA 1
ATOM 912 C C . CYS A 1 115 ? 19.239 -2.089 -21.120 1.00 96.31 115 CYS A C 1
ATOM 914 O O . CYS A 1 115 ? 19.555 -3.222 -21.470 1.00 96.31 115 CYS A O 1
ATOM 916 N N . ARG A 1 116 ? 18.676 -1.203 -21.956 1.00 96.56 116 ARG A N 1
ATOM 917 C CA . ARG A 1 116 ? 18.403 -1.443 -23.386 1.00 96.56 116 ARG A CA 1
ATOM 918 C C . ARG A 1 116 ? 17.500 -2.641 -23.686 1.00 96.56 116 ARG A C 1
ATOM 920 O O . ARG A 1 116 ? 17.438 -3.098 -24.816 1.00 96.56 116 ARG A O 1
ATOM 927 N N . SER A 1 117 ? 16.769 -3.145 -22.690 1.00 97.06 117 SER A N 1
ATOM 928 C CA . SER A 1 117 ? 15.729 -4.141 -22.942 1.00 97.06 117 SER A CA 1
ATOM 929 C C . SER A 1 117 ? 14.669 -3.535 -23.858 1.00 97.06 117 SER A C 1
ATOM 931 O O . SER A 1 117 ? 14.162 -2.454 -23.560 1.00 97.06 117 SER A O 1
ATOM 933 N N . GLU A 1 118 ? 14.351 -4.231 -24.950 1.00 97.00 118 GLU A N 1
ATOM 934 C CA . GLU A 1 118 ? 13.451 -3.773 -26.020 1.00 97.00 118 GLU A CA 1
ATOM 935 C C . GLU A 1 118 ? 11.988 -3.620 -25.567 1.00 97.00 118 GLU A C 1
ATOM 937 O O . GLU A 1 118 ? 11.176 -2.997 -26.249 1.00 97.00 118 GLU A O 1
ATOM 942 N N . SER A 1 119 ? 11.637 -4.186 -24.411 1.00 96.56 119 SER A N 1
ATOM 943 C CA . SER A 1 119 ? 10.302 -4.093 -23.827 1.00 96.56 119 SER A CA 1
ATOM 944 C C . SER A 1 119 ? 10.342 -4.122 -22.301 1.00 96.56 119 SER A C 1
ATOM 946 O O . SER A 1 119 ? 11.358 -4.446 -21.683 1.00 96.56 119 SER A O 1
ATOM 948 N N . MET A 1 120 ? 9.225 -3.760 -21.671 1.00 97.00 120 MET A N 1
ATOM 949 C CA . MET A 1 120 ? 9.089 -3.763 -20.214 1.00 97.00 120 MET A CA 1
ATOM 950 C C . MET A 1 120 ? 7.808 -4.468 -19.788 1.00 97.00 120 MET A C 1
ATOM 952 O O . MET A 1 120 ? 6.756 -4.265 -20.390 1.00 97.00 120 MET A O 1
ATOM 956 N N . MET A 1 121 ? 7.898 -5.214 -18.690 1.00 96.88 121 MET A N 1
ATOM 957 C CA . MET A 1 121 ? 6.752 -5.701 -17.923 1.00 96.88 121 MET A CA 1
ATOM 958 C C . MET A 1 121 ? 6.672 -4.936 -16.598 1.00 96.88 121 MET A C 1
ATOM 960 O O . MET A 1 121 ? 7.708 -4.528 -16.059 1.00 96.88 121 MET A O 1
ATOM 964 N N . GLY A 1 122 ? 5.469 -4.748 -16.056 1.00 96.44 122 GLY A N 1
ATOM 965 C CA . GLY A 1 122 ? 5.291 -4.054 -14.782 1.00 96.44 122 GLY A CA 1
ATOM 966 C C . GLY A 1 122 ? 5.205 -2.535 -14.921 1.00 96.44 122 GLY A C 1
ATOM 967 O O . GLY A 1 122 ? 4.636 -1.983 -15.872 1.00 96.44 122 GLY A O 1
ATOM 968 N N . PHE A 1 123 ? 5.774 -1.833 -13.942 1.00 96.56 123 PHE A N 1
ATOM 969 C CA . PHE A 1 123 ? 5.847 -0.378 -13.976 1.00 96.56 123 PHE A CA 1
ATOM 970 C C . PHE A 1 123 ? 6.829 0.140 -15.034 1.00 96.56 123 PHE A C 1
ATOM 972 O O . PHE A 1 123 ? 7.975 -0.304 -15.138 1.00 96.56 123 PHE A O 1
ATOM 979 N N . ARG A 1 124 ? 6.387 1.180 -15.746 1.00 96.19 124 ARG A N 1
ATOM 980 C CA . ARG A 1 124 ? 7.218 2.040 -16.593 1.00 96.19 124 ARG A CA 1
ATOM 981 C C . ARG A 1 124 ? 7.439 3.373 -15.883 1.00 96.19 124 ARG A C 1
ATOM 983 O O . ARG A 1 124 ? 6.484 4.108 -15.634 1.00 96.19 124 ARG A O 1
ATOM 990 N N . TYR A 1 125 ? 8.693 3.710 -15.610 1.00 95.75 125 TYR A N 1
ATOM 991 C CA . TYR A 1 125 ? 9.067 4.953 -14.939 1.00 95.75 125 TYR A CA 1
ATOM 992 C C . TYR A 1 125 ? 9.524 5.978 -15.971 1.00 95.75 125 TYR A C 1
ATOM 994 O O . TYR A 1 125 ? 10.576 5.812 -16.577 1.00 95.75 125 TYR A O 1
ATOM 1002 N N . ARG A 1 126 ? 8.733 7.032 -16.192 1.00 95.19 126 ARG A N 1
ATOM 1003 C CA . ARG A 1 126 ? 9.056 8.117 -17.131 1.00 95.19 126 ARG A CA 1
ATOM 1004 C C . ARG A 1 126 ? 9.591 9.329 -16.374 1.00 95.19 126 ARG A C 1
ATOM 1006 O O . ARG A 1 126 ? 8.957 9.780 -15.420 1.00 95.19 126 ARG A O 1
ATOM 1013 N N . CYS A 1 127 ? 10.710 9.889 -16.829 1.00 92.56 127 CYS A N 1
ATOM 1014 C CA . CYS A 1 127 ? 11.175 11.172 -16.311 1.00 92.56 127 CYS A CA 1
ATOM 1015 C C . CYS A 1 127 ? 10.230 12.298 -16.754 1.00 92.56 127 CYS A C 1
ATOM 1017 O O . CYS A 1 127 ? 9.841 12.374 -17.919 1.00 92.56 127 CYS A O 1
ATOM 1019 N N . GLN A 1 128 ? 9.861 13.174 -15.820 1.00 90.94 128 GLN A N 1
ATOM 1020 C CA . GLN A 1 128 ? 8.965 14.305 -16.089 1.00 90.94 128 GLN A CA 1
ATOM 1021 C C . GLN A 1 128 ? 9.680 15.482 -16.771 1.00 90.94 128 GLN A C 1
ATOM 1023 O O . GLN A 1 128 ? 9.025 16.335 -17.357 1.00 90.94 128 GLN A O 1
ATOM 1028 N N . GLN A 1 129 ? 11.014 15.530 -16.699 1.00 91.56 129 GLN A N 1
ATOM 1029 C CA . GLN A 1 129 ? 11.826 16.633 -17.226 1.00 91.56 129 GLN A CA 1
ATOM 1030 C C . GLN A 1 129 ? 12.548 16.263 -18.526 1.00 91.56 129 GLN A C 1
ATOM 1032 O O . GLN A 1 129 ? 12.672 17.085 -19.429 1.00 91.56 129 GLN A O 1
ATOM 1037 N N . CYS A 1 130 ? 13.014 15.021 -18.646 1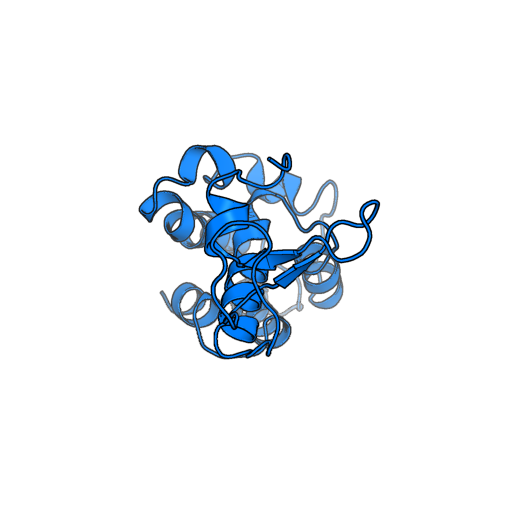.00 89.50 130 CYS A N 1
ATOM 1038 C CA . CYS A 1 130 ? 13.757 14.562 -19.812 1.00 89.50 130 CYS A CA 1
ATOM 1039 C C . CYS A 1 130 ? 12.810 14.056 -20.903 1.00 89.50 130 CYS A C 1
ATOM 1041 O O . CYS A 1 130 ? 11.878 13.289 -20.645 1.00 89.50 130 CYS A O 1
ATOM 1043 N N . HIS A 1 131 ? 13.091 14.417 -22.152 1.00 88.62 131 HIS A N 1
ATOM 1044 C CA . HIS A 1 131 ? 12.363 13.864 -23.285 1.00 88.62 131 HIS A CA 1
ATOM 1045 C C . HIS A 1 131 ? 12.812 12.422 -23.556 1.00 88.62 131 HIS A C 1
ATOM 1047 O O . HIS A 1 131 ? 14.002 12.151 -23.672 1.00 88.62 131 HIS A O 1
ATOM 1053 N N . GLY A 1 132 ? 11.867 11.483 -23.635 1.00 88.06 132 GLY A N 1
ATOM 1054 C CA . GLY A 1 132 ? 12.145 10.088 -24.003 1.00 88.06 132 GLY A CA 1
ATOM 1055 C C . GLY A 1 132 ? 12.905 9.242 -22.970 1.00 88.06 132 GLY A C 1
ATOM 1056 O O . GLY A 1 132 ? 13.119 8.061 -23.224 1.00 88.06 132 GLY A O 1
ATOM 1057 N N . TYR A 1 133 ? 13.279 9.789 -21.806 1.00 93.31 133 TYR A N 1
ATOM 1058 C CA . TYR A 1 133 ? 13.957 9.009 -20.767 1.00 93.31 133 TYR A CA 1
ATOM 1059 C C . TYR A 1 133 ? 12.961 8.199 -19.936 1.00 93.31 133 TYR A C 1
ATOM 1061 O O . TYR A 1 133 ? 12.056 8.747 -19.289 1.00 93.31 133 TYR A O 1
ATOM 1069 N N . GLN A 1 134 ? 13.146 6.883 -19.945 1.00 96.12 134 GLN A N 1
ATOM 1070 C CA . GLN A 1 134 ? 12.261 5.937 -19.284 1.00 96.12 134 GLN A CA 1
ATOM 1071 C C . GLN A 1 134 ? 13.012 4.695 -18.816 1.00 96.12 134 GLN A C 1
ATOM 1073 O O . GLN A 1 134 ? 13.900 4.183 -19.496 1.00 96.12 134 GLN A O 1
ATOM 1078 N N . LEU A 1 135 ? 12.620 4.177 -17.662 1.00 97.12 135 LEU A N 1
ATOM 1079 C CA . L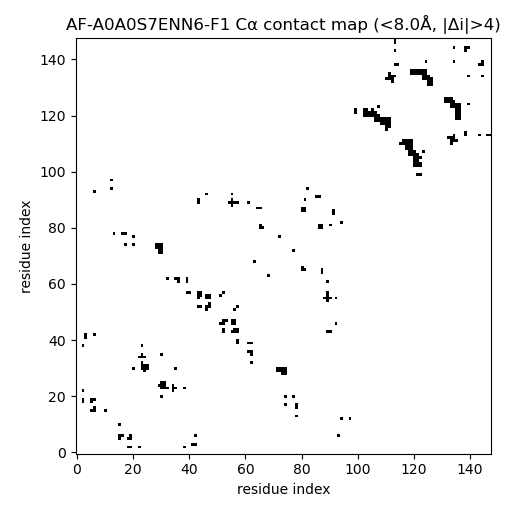EU A 1 135 ? 13.249 3.024 -17.042 1.00 97.12 135 LEU A CA 1
ATOM 1080 C C . LEU A 1 135 ? 12.233 1.912 -16.820 1.00 97.12 135 LEU A C 1
ATOM 1082 O O . LEU A 1 135 ? 11.082 2.161 -16.445 1.00 97.12 135 LEU A O 1
ATOM 1086 N N . CYS A 1 136 ? 12.692 0.677 -17.012 1.00 96.94 136 CYS A N 1
ATOM 1087 C CA . CYS A 1 136 ? 11.969 -0.488 -16.534 1.00 96.94 136 CYS A CA 1
ATOM 1088 C C . CYS A 1 136 ? 11.995 -0.529 -15.000 1.00 96.94 136 CYS A C 1
ATOM 1090 O O . CYS A 1 136 ? 12.867 0.064 -14.353 1.00 96.94 136 CYS A O 1
ATOM 1092 N N . GLN A 1 137 ? 11.060 -1.279 -14.424 1.00 95.88 137 GLN A N 1
ATOM 1093 C CA . GLN A 1 137 ? 10.911 -1.434 -12.981 1.00 95.88 137 GLN A CA 1
ATOM 1094 C C . GLN A 1 137 ? 12.209 -1.830 -12.263 1.00 95.88 137 GLN A C 1
ATOM 1096 O O . GLN A 1 137 ? 12.586 -1.194 -11.281 1.00 95.88 137 GLN A O 1
ATOM 1101 N N . SER A 1 138 ? 12.943 -2.814 -12.794 1.00 95.69 138 SER A N 1
ATOM 1102 C CA . SER A 1 138 ? 14.222 -3.246 -12.210 1.00 95.69 138 SER A CA 1
ATOM 1103 C C . SER A 1 138 ? 15.267 -2.129 -12.209 1.00 95.69 138 SER A C 1
ATOM 1105 O O . SER A 1 138 ? 15.990 -1.968 -11.228 1.00 95.69 138 SER A O 1
ATOM 1107 N N . CYS A 1 139 ? 15.377 -1.360 -13.296 1.00 96.44 139 CYS A N 1
ATOM 1108 C CA . CYS A 1 139 ? 16.380 -0.302 -13.377 1.00 96.44 139 CYS A CA 1
ATOM 1109 C C . CYS A 1 139 ? 16.079 0.843 -12.410 1.00 96.44 139 CYS A C 1
ATOM 1111 O O . CYS A 1 139 ? 16.991 1.351 -11.760 1.00 96.44 139 CYS A O 1
ATOM 1113 N N . PHE A 1 140 ? 14.805 1.216 -12.288 1.00 95.75 140 PHE A N 1
ATOM 1114 C CA . PHE A 1 140 ? 14.389 2.258 -11.359 1.00 95.75 140 PHE A CA 1
ATOM 1115 C C . PHE A 1 140 ? 14.653 1.852 -9.900 1.00 95.75 140 PHE A C 1
ATOM 1117 O O . PHE A 1 140 ? 15.281 2.609 -9.165 1.00 95.75 140 PHE A O 1
ATOM 1124 N N . TRP A 1 141 ? 14.267 0.637 -9.491 1.00 93.31 141 TRP A N 1
ATOM 1125 C CA . TRP A 1 141 ? 14.469 0.163 -8.111 1.00 93.31 141 TRP A CA 1
ATOM 1126 C C . TRP A 1 141 ? 15.933 -0.038 -7.723 1.00 93.31 141 TRP A C 1
ATOM 1128 O O . TRP A 1 141 ? 16.273 0.079 -6.552 1.00 93.31 141 TRP A O 1
ATOM 1138 N N . ARG A 1 142 ? 16.813 -0.300 -8.694 1.00 94.62 142 ARG A N 1
ATOM 1139 C CA . ARG A 1 142 ? 18.268 -0.366 -8.473 1.00 94.62 142 ARG A CA 1
ATOM 1140 C C . ARG A 1 142 ? 18.939 1.012 -8.418 1.00 94.62 142 ARG A C 1
ATOM 1142 O O . ARG A 1 142 ? 20.150 1.081 -8.247 1.00 94.62 142 ARG A O 1
ATOM 1149 N N . GLY A 1 143 ? 18.176 2.098 -8.556 1.00 92.25 143 GLY A N 1
ATOM 1150 C CA .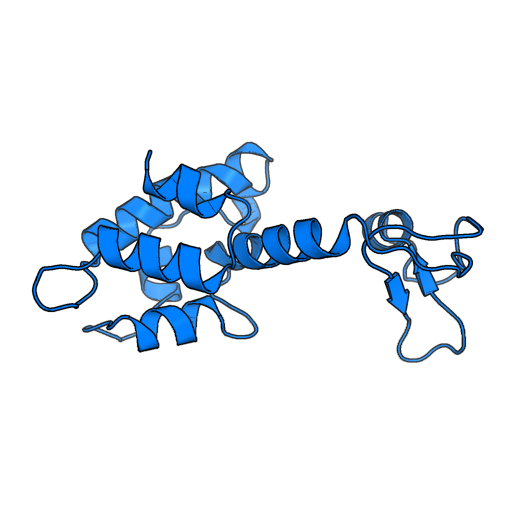 GLY A 1 143 ? 18.689 3.459 -8.411 1.00 92.25 143 GLY A CA 1
ATOM 1151 C C . GLY A 1 143 ? 19.323 4.045 -9.673 1.00 92.25 143 GLY A C 1
ATOM 1152 O O . GLY A 1 143 ? 20.006 5.059 -9.588 1.00 92.25 143 GLY A O 1
ATOM 1153 N N . HIS A 1 144 ? 19.068 3.487 -10.861 1.00 90.00 144 HIS A N 1
ATOM 1154 C CA . HIS A 1 144 ? 19.583 4.044 -12.125 1.00 90.00 144 HIS A CA 1
ATOM 1155 C C . HIS A 1 144 ? 18.809 5.284 -12.615 1.00 90.00 144 HIS A C 1
ATOM 1157 O O . HIS A 1 144 ? 18.903 5.650 -13.780 1.00 90.00 144 HIS A O 1
ATOM 1163 N N . ALA A 1 145 ? 18.028 5.925 -11.740 1.00 81.25 145 ALA A N 1
ATOM 1164 C CA . ALA A 1 145 ? 17.169 7.067 -12.055 1.00 81.25 145 ALA A CA 1
ATOM 1165 C C . ALA A 1 145 ? 17.924 8.394 -12.261 1.00 81.25 145 ALA A C 1
ATOM 1167 O O . ALA A 1 145 ? 17.317 9.365 -12.704 1.00 81.25 145 ALA A O 1
ATOM 1168 N N . ASN A 1 146 ? 19.228 8.435 -11.976 1.00 75.88 146 ASN A N 1
ATOM 1169 C CA . ASN A 1 146 ? 20.046 9.651 -12.038 1.00 75.88 146 ASN A CA 1
ATOM 1170 C C . ASN A 1 146 ? 20.617 9.956 -13.437 1.00 75.88 146 ASN A C 1
ATOM 1172 O O . ASN A 1 146 ? 21.423 10.869 -13.569 1.00 75.88 146 ASN A O 1
ATOM 1176 N N . GLY A 1 147 ? 20.190 9.226 -14.475 1.00 63.28 147 GLY A N 1
ATOM 1177 C CA . GLY A 1 147 ? 20.825 9.280 -15.794 1.00 63.28 147 GLY A CA 1
ATOM 1178 C C . GLY A 1 147 ? 22.172 8.537 -15.827 1.00 63.28 147 GLY A C 1
ATOM 1179 O O . GLY A 1 147 ? 22.638 8.066 -14.787 1.00 63.28 147 GLY A O 1
ATOM 1180 N N . PRO A 1 148 ? 22.755 8.333 -17.020 1.00 54.19 148 PRO A N 1
ATOM 1181 C CA . PRO A 1 148 ? 24.193 8.104 -17.151 1.00 54.19 148 PRO A CA 1
ATOM 1182 C C . PRO A 1 148 ? 25.005 9.345 -16.751 1.00 54.19 148 PRO A C 1
ATOM 1184 O O . PRO A 1 148 ? 24.461 10.469 -16.851 1.00 54.19 148 PRO A O 1
#

Nearest PDB structures (foldseek):
  9c3c-assembly1_V  TM=9.435E-01  e=1.424E-22  Oryctolagus cuniculus
  8yt8-assembly1_C  TM=9.112E-01  e=4.171E-12  Mus musculus
  9c3c-assembly1_D  TM=8.826E-01  e=2.773E-10  Oryctolagus cuniculus
  8yt8-assembly1_E  TM=8.837E-01  e=2.955E-10  Mus musculus
  1eg4-assembly1_A  TM=8.826E-01  e=4.048E-05  Homo sapiens